Protein AF-A0A8T7LL72-F1 (afdb_monomer_lite)

Structure (mmCIF, N/CA/C/O backbone):
data_AF-A0A8T7LL72-F1
#
_entry.id   AF-A0A8T7LL72-F1
#
loop_
_atom_site.group_PDB
_atom_site.id
_atom_site.type_symbol
_atom_site.label_atom_id
_atom_site.label_alt_id
_atom_site.label_comp_id
_atom_site.label_asym_id
_atom_site.label_entity_id
_atom_s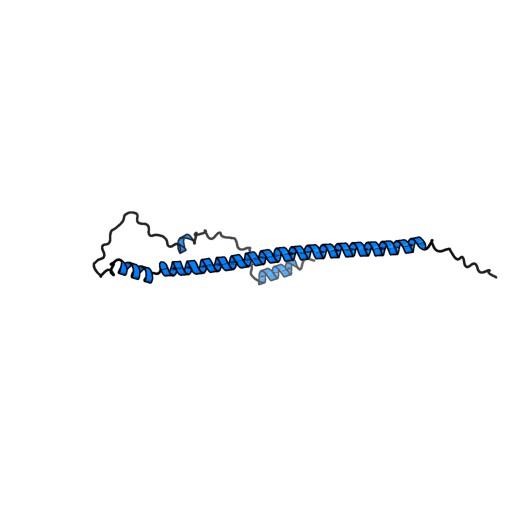ite.label_seq_id
_atom_site.pdbx_PDB_ins_code
_atom_site.Cartn_x
_atom_site.Cartn_y
_atom_site.Cartn_z
_atom_site.occupancy
_atom_site.B_iso_or_equiv
_atom_site.auth_seq_id
_atom_site.auth_comp_id
_atom_site.auth_asym_id
_atom_site.auth_atom_id
_atom_site.pdbx_PDB_model_num
ATOM 1 N N . MET A 1 1 ? 60.058 32.643 -75.207 1.00 43.72 1 MET A N 1
ATOM 2 C CA . MET A 1 1 ? 59.849 32.581 -73.748 1.00 43.72 1 MET A CA 1
ATOM 3 C C . MET A 1 1 ? 58.689 31.640 -73.465 1.00 43.72 1 MET A C 1
ATOM 5 O O . MET A 1 1 ? 57.643 31.810 -74.066 1.00 43.72 1 MET A O 1
ATOM 9 N N . GLN A 1 2 ? 58.960 30.644 -72.618 1.00 45.06 2 GLN A N 1
ATOM 10 C CA . GLN A 1 2 ? 58.044 29.851 -71.782 1.00 45.06 2 GLN A CA 1
ATOM 11 C C . GLN A 1 2 ? 56.837 29.175 -72.459 1.00 45.06 2 GLN A C 1
ATOM 13 O O . GLN A 1 2 ? 55.757 29.739 -72.595 1.00 45.06 2 GLN A O 1
ATOM 18 N N . ALA A 1 3 ? 57.039 27.901 -72.808 1.00 53.03 3 ALA A N 1
ATOM 19 C CA . ALA A 1 3 ? 55.976 26.959 -73.124 1.00 53.03 3 ALA A CA 1
ATOM 20 C C . ALA A 1 3 ? 55.165 26.625 -71.861 1.00 53.03 3 ALA A C 1
ATOM 22 O O . ALA A 1 3 ? 55.720 26.271 -70.820 1.00 53.03 3 ALA A O 1
ATOM 23 N N . SER A 1 4 ? 53.844 26.724 -71.976 1.00 56.78 4 SER A N 1
ATOM 24 C CA . SER A 1 4 ? 52.870 26.310 -70.973 1.00 56.78 4 SER A CA 1
ATOM 25 C C . SER A 1 4 ? 52.922 24.798 -70.755 1.00 56.78 4 SER A C 1
ATOM 27 O O . SER A 1 4 ? 52.659 24.031 -71.682 1.00 56.78 4 SER A O 1
ATOM 29 N N . GLN A 1 5 ? 53.179 24.356 -69.527 1.00 62.97 5 GLN A N 1
ATOM 30 C CA . GLN A 1 5 ? 52.947 22.969 -69.130 1.00 62.97 5 GLN A CA 1
ATOM 31 C C . GLN A 1 5 ? 51.959 22.940 -67.969 1.00 62.97 5 GLN A C 1
ATOM 33 O O . GLN A 1 5 ? 52.327 22.960 -66.798 1.00 62.97 5 GLN A O 1
ATOM 38 N N . ILE A 1 6 ? 50.672 22.914 -68.315 1.00 62.69 6 ILE A N 1
ATOM 39 C CA . ILE A 1 6 ? 49.601 22.607 -67.369 1.00 62.69 6 ILE A CA 1
ATOM 40 C C . ILE A 1 6 ? 49.592 21.088 -67.205 1.00 62.69 6 ILE A C 1
ATOM 42 O O . ILE A 1 6 ? 48.956 20.367 -67.977 1.00 62.69 6 ILE A O 1
ATOM 46 N N . ILE A 1 7 ? 50.335 20.591 -66.218 1.00 57.69 7 ILE A N 1
ATOM 47 C CA . ILE A 1 7 ? 50.302 19.181 -65.835 1.00 57.69 7 ILE A CA 1
ATOM 48 C C . ILE A 1 7 ? 48.957 18.932 -65.150 1.00 57.69 7 ILE A C 1
ATOM 50 O O . ILE A 1 7 ? 48.770 19.194 -63.963 1.00 57.69 7 ILE A O 1
ATOM 54 N N . HIS A 1 8 ? 47.998 18.434 -65.926 1.00 57.16 8 HIS A N 1
ATOM 55 C CA . HIS A 1 8 ? 46.773 17.845 -65.408 1.00 57.16 8 HIS A CA 1
ATOM 56 C C . HIS A 1 8 ? 47.131 16.520 -64.732 1.00 57.16 8 HIS A C 1
ATOM 58 O O . HIS A 1 8 ? 47.099 15.456 -65.349 1.00 57.16 8 HIS A O 1
ATOM 64 N N . ALA A 1 9 ? 47.511 16.592 -63.456 1.00 61.06 9 ALA A N 1
ATOM 65 C CA . ALA A 1 9 ? 47.671 15.420 -62.614 1.00 61.06 9 ALA A CA 1
ATOM 66 C C . ALA A 1 9 ? 46.305 14.729 -62.485 1.00 61.06 9 ALA A C 1
ATOM 68 O O . ALA A 1 9 ? 45.377 15.227 -61.845 1.00 61.06 9 ALA A O 1
ATOM 69 N N . TYR A 1 10 ? 46.188 13.604 -63.184 1.00 52.28 10 TYR A N 1
ATOM 70 C CA . TYR A 1 10 ? 45.012 12.755 -63.279 1.00 52.28 10 TYR A CA 1
ATOM 71 C C . TYR A 1 10 ? 44.496 12.415 -61.875 1.00 52.28 10 TYR A C 1
ATOM 73 O O . TYR A 1 10 ? 45.156 11.727 -61.093 1.00 52.28 10 TYR A O 1
ATOM 81 N N . LYS A 1 11 ? 43.320 12.962 -61.546 1.00 55.84 11 LYS A N 1
ATOM 82 C CA . LYS A 1 11 ? 42.618 12.736 -60.282 1.00 55.84 11 LYS A CA 1
ATOM 83 C C . LYS A 1 11 ? 42.477 11.234 -60.041 1.00 55.84 11 LYS A C 1
ATOM 85 O O . LYS A 1 11 ? 42.073 10.481 -60.924 1.00 55.84 11 LYS A O 1
ATOM 90 N N . GLN A 1 12 ? 42.802 10.833 -58.817 1.00 54.81 12 GLN A N 1
ATOM 91 C CA . GLN A 1 12 ? 42.566 9.506 -58.254 1.00 54.81 12 GLN A CA 1
ATOM 92 C C . GLN A 1 12 ? 41.230 8.928 -58.743 1.00 54.81 12 GLN A C 1
ATOM 94 O O . GLN A 1 12 ? 40.218 9.627 -58.724 1.00 54.81 12 GLN A O 1
ATOM 99 N N . ALA A 1 13 ? 41.243 7.664 -59.181 1.00 61.41 13 ALA A N 1
ATOM 100 C CA . ALA A 1 13 ? 40.113 6.998 -59.823 1.00 61.41 13 ALA A CA 1
ATOM 101 C C . ALA A 1 13 ? 38.791 7.243 -59.046 1.00 61.41 13 ALA A C 1
ATOM 103 O O . ALA A 1 13 ? 38.614 6.682 -57.956 1.00 61.41 13 ALA A O 1
ATOM 104 N N . PRO A 1 14 ? 37.865 8.067 -59.580 1.00 66.06 14 PRO A N 1
ATOM 105 C CA . PRO A 1 14 ? 36.738 8.636 -58.827 1.00 66.06 14 PRO A CA 1
ATOM 106 C C . PRO A 1 14 ? 35.754 7.585 -58.286 1.00 66.06 14 PRO A C 1
ATOM 108 O O . PRO A 1 14 ? 35.004 7.853 -57.346 1.00 66.06 14 PRO A O 1
ATOM 111 N N . TRP A 1 15 ? 35.810 6.359 -58.813 1.00 69.69 15 TRP A N 1
ATOM 112 C CA . TRP A 1 15 ? 34.946 5.243 -58.425 1.00 69.69 15 TRP A CA 1
ATOM 113 C C . TRP A 1 15 ? 35.093 4.812 -56.952 1.00 69.69 15 TRP A C 1
ATOM 115 O O . TRP A 1 15 ? 34.133 4.335 -56.347 1.00 69.69 15 TRP A O 1
ATOM 125 N N . ARG A 1 16 ? 36.272 4.996 -56.333 1.00 73.88 16 ARG A N 1
ATOM 126 C CA . ARG A 1 16 ? 36.499 4.627 -54.920 1.00 73.88 16 ARG A CA 1
ATOM 127 C C . ARG A 1 16 ? 35.781 5.566 -53.957 1.00 73.88 16 ARG A C 1
ATOM 129 O O . ARG A 1 16 ? 35.209 5.097 -52.978 1.00 73.88 16 ARG A O 1
ATOM 136 N N . VAL A 1 17 ? 35.803 6.863 -54.258 1.00 75.50 17 VAL A N 1
ATOM 137 C CA . VAL A 1 17 ? 35.193 7.915 -53.434 1.00 75.50 17 VAL A CA 1
ATOM 138 C C . VAL A 1 17 ? 33.668 7.829 -53.523 1.00 75.50 17 VAL A C 1
ATOM 140 O O . VAL A 1 17 ? 32.990 7.853 -52.500 1.00 75.50 17 VAL A O 1
ATOM 143 N N . GLN A 1 18 ? 33.123 7.608 -54.725 1.00 77.62 18 GLN A N 1
ATOM 144 C CA . GLN A 1 18 ? 31.686 7.366 -54.913 1.00 77.62 18 GLN A CA 1
ATOM 145 C C . GLN A 1 18 ? 31.197 6.157 -54.102 1.00 77.62 18 GLN A C 1
ATOM 147 O O . GLN A 1 18 ? 30.194 6.248 -53.398 1.00 77.62 18 GLN A O 1
ATOM 152 N N . ARG A 1 19 ? 31.941 5.042 -54.123 1.00 85.56 19 ARG A N 1
ATOM 153 C CA . ARG A 1 19 ? 31.590 3.850 -53.340 1.00 85.56 19 ARG A CA 1
ATOM 154 C C . ARG A 1 19 ? 31.679 4.077 -51.827 1.00 85.56 19 ARG A C 1
ATOM 156 O O . ARG A 1 19 ? 30.869 3.519 -51.096 1.00 85.56 19 ARG A O 1
ATOM 163 N N . GLN A 1 20 ? 32.628 4.886 -51.352 1.00 83.75 20 GLN A N 1
ATOM 164 C CA . GLN A 1 20 ? 32.738 5.235 -49.930 1.00 83.75 20 GLN A CA 1
ATOM 165 C C . GLN A 1 20 ? 31.545 6.056 -49.440 1.00 83.75 20 GLN A C 1
ATOM 167 O O . GLN A 1 20 ? 31.038 5.767 -48.363 1.00 83.75 20 GLN A O 1
ATOM 172 N N . TYR A 1 21 ? 31.058 7.020 -50.226 1.00 89.62 21 TYR A N 1
ATOM 173 C CA . TYR A 1 21 ? 29.862 7.784 -49.857 1.00 89.62 21 TYR A CA 1
ATOM 174 C C . TYR A 1 21 ? 28.605 6.919 -49.820 1.00 89.62 21 TYR A C 1
ATOM 176 O O . TYR A 1 21 ? 27.825 7.039 -48.881 1.00 89.62 21 TYR A O 1
ATOM 184 N N . VAL A 1 22 ? 28.439 6.014 -50.791 1.00 92.06 22 VAL A N 1
ATOM 185 C CA . VAL A 1 22 ? 27.331 5.047 -50.782 1.00 92.06 22 VAL A CA 1
ATOM 186 C C . VAL A 1 22 ? 27.424 4.127 -49.565 1.00 92.06 22 VAL A C 1
ATOM 188 O O . VAL A 1 22 ? 26.430 3.923 -48.884 1.00 92.06 22 VAL A O 1
ATOM 191 N N . ALA A 1 23 ? 28.609 3.601 -49.246 1.00 90.94 23 ALA A N 1
ATOM 192 C CA . ALA A 1 23 ? 28.796 2.759 -48.065 1.00 90.94 23 ALA A CA 1
ATOM 193 C C . ALA A 1 23 ? 28.554 3.528 -46.755 1.00 90.94 23 ALA A C 1
ATOM 195 O O . ALA A 1 23 ? 27.939 2.993 -45.837 1.00 90.94 23 ALA A O 1
ATOM 196 N N . ALA A 1 24 ? 29.001 4.783 -46.672 1.00 92.75 24 ALA A N 1
ATOM 197 C CA . ALA A 1 24 ? 28.809 5.633 -45.502 1.00 92.75 24 ALA A CA 1
ATOM 198 C C . ALA A 1 24 ? 27.335 6.004 -45.292 1.00 92.75 24 ALA A C 1
ATOM 200 O O . ALA A 1 24 ? 26.860 5.958 -44.160 1.00 92.75 24 ALA A O 1
ATOM 201 N N . SER A 1 25 ? 26.595 6.326 -46.359 1.00 93.88 25 SER A N 1
ATOM 202 C CA . SER A 1 25 ? 25.159 6.605 -46.252 1.00 93.88 25 SER A CA 1
ATOM 203 C C . SER A 1 25 ? 24.373 5.356 -45.853 1.00 93.88 25 SER A C 1
ATOM 205 O O . SER A 1 25 ? 23.502 5.439 -44.990 1.00 93.88 25 SER A O 1
ATOM 207 N N . LEU A 1 26 ? 24.728 4.187 -46.397 1.00 95.94 26 LEU A N 1
ATOM 208 C CA . LEU A 1 26 ? 24.148 2.904 -45.991 1.00 95.94 26 LEU A CA 1
ATOM 209 C C . LEU A 1 26 ? 24.429 2.600 -44.516 1.00 95.94 26 LEU A C 1
ATOM 211 O O . LEU A 1 26 ? 23.515 2.237 -43.783 1.00 95.94 26 LEU A O 1
ATOM 215 N N . LEU A 1 27 ? 25.667 2.803 -44.060 1.00 96.31 27 LEU A N 1
ATOM 216 C CA . LEU A 1 27 ? 26.040 2.621 -42.658 1.00 96.31 27 LEU A CA 1
ATOM 217 C C . LEU A 1 27 ? 25.256 3.573 -41.743 1.00 96.31 27 LEU A C 1
ATOM 219 O O . LEU A 1 27 ? 24.731 3.141 -40.720 1.00 96.31 27 LEU A O 1
ATOM 223 N N . ALA A 1 28 ? 25.123 4.844 -42.126 1.00 96.69 28 ALA A N 1
ATOM 224 C CA . ALA A 1 28 ? 24.335 5.818 -41.377 1.00 96.69 28 ALA A CA 1
ATOM 225 C C . ALA A 1 28 ? 22.857 5.405 -41.278 1.00 96.69 28 ALA A C 1
ATOM 227 O O . ALA A 1 28 ? 22.273 5.489 -40.199 1.00 96.69 28 ALA A O 1
ATOM 228 N N . LEU A 1 29 ? 22.268 4.901 -42.368 1.00 97.88 29 LEU A N 1
ATOM 229 C CA . LEU A 1 29 ? 20.900 4.374 -42.367 1.00 97.88 29 LEU A CA 1
ATOM 230 C C . LEU A 1 29 ? 20.751 3.160 -41.447 1.00 97.88 29 LEU A C 1
ATOM 232 O O . LEU A 1 29 ? 19.774 3.084 -40.708 1.00 97.88 29 LEU A O 1
ATOM 236 N N . VAL A 1 30 ? 21.718 2.238 -41.448 1.00 97.75 30 VAL A N 1
ATOM 237 C CA . VAL A 1 30 ? 21.711 1.075 -40.547 1.00 97.75 30 VAL A CA 1
ATOM 238 C C . VAL A 1 30 ? 21.780 1.516 -39.087 1.00 97.75 30 VAL A C 1
ATOM 240 O O . VAL A 1 30 ? 20.988 1.047 -38.274 1.00 97.75 30 VAL A O 1
ATOM 243 N N . VAL A 1 31 ? 22.676 2.446 -38.748 1.00 97.44 31 VAL A N 1
ATOM 244 C CA . VAL A 1 31 ? 22.775 2.990 -37.385 1.00 97.44 31 VAL A CA 1
ATOM 245 C C . VAL A 1 31 ? 21.463 3.659 -36.974 1.00 97.44 31 VAL A C 1
ATOM 247 O O . VAL A 1 31 ? 20.959 3.399 -35.884 1.00 97.44 31 VAL A O 1
ATOM 250 N N . LEU A 1 32 ? 20.868 4.467 -37.854 1.00 97.75 32 LEU A N 1
ATOM 251 C CA . LEU A 1 32 ? 19.600 5.140 -37.582 1.00 97.75 32 LEU A CA 1
ATOM 252 C C . LEU A 1 32 ? 18.446 4.141 -37.399 1.00 97.75 32 LEU A C 1
ATOM 254 O O . LEU A 1 32 ? 17.633 4.305 -36.492 1.00 97.75 32 LEU A O 1
ATOM 258 N N . ALA A 1 33 ? 18.411 3.071 -38.197 1.00 97.38 33 ALA A N 1
ATOM 259 C CA . ALA A 1 33 ? 17.439 1.991 -38.056 1.00 97.38 33 ALA A CA 1
ATOM 260 C C . ALA A 1 33 ? 17.599 1.230 -36.729 1.00 97.38 33 ALA A C 1
ATOM 262 O O . ALA A 1 33 ? 16.600 0.935 -36.075 1.00 97.38 33 ALA A O 1
ATOM 263 N N . LEU A 1 34 ? 18.834 0.958 -36.291 1.00 97.19 34 LEU A N 1
ATOM 264 C CA . LEU A 1 34 ? 19.101 0.322 -34.997 1.00 97.19 34 LEU A CA 1
ATOM 265 C C . LEU A 1 34 ? 18.653 1.201 -33.824 1.00 97.19 34 LEU A C 1
ATOM 267 O O . LEU A 1 34 ? 18.023 0.700 -32.895 1.00 97.19 34 LEU A O 1
ATOM 271 N N . VAL A 1 35 ? 18.928 2.508 -33.880 1.00 96.62 35 VAL A N 1
ATOM 272 C CA . VAL A 1 35 ? 18.465 3.465 -32.861 1.00 96.62 35 VAL A CA 1
ATOM 273 C C . VAL A 1 35 ? 16.937 3.516 -32.821 1.00 96.62 35 VAL A C 1
ATOM 275 O O . VAL A 1 35 ? 16.357 3.460 -31.739 1.00 96.62 35 VAL A O 1
ATOM 278 N N . ALA A 1 36 ? 16.277 3.564 -33.981 1.00 95.88 36 ALA A N 1
ATOM 279 C CA . ALA A 1 36 ? 14.819 3.548 -34.063 1.00 95.88 36 ALA A CA 1
ATOM 280 C C . ALA A 1 36 ? 14.220 2.248 -33.494 1.00 95.88 36 ALA A C 1
ATOM 282 O O . ALA A 1 36 ? 13.252 2.301 -32.736 1.00 95.88 36 ALA A O 1
ATOM 283 N N . ALA A 1 37 ? 14.816 1.093 -33.805 1.00 93.75 37 ALA A N 1
ATOM 284 C CA . ALA A 1 37 ? 14.386 -0.199 -33.276 1.00 93.75 37 ALA A CA 1
ATOM 285 C C . ALA A 1 37 ? 14.542 -0.277 -31.748 1.00 93.75 37 ALA A C 1
ATOM 287 O O . ALA A 1 37 ? 13.611 -0.693 -31.059 1.00 93.75 37 ALA A O 1
ATOM 288 N N . LEU A 1 38 ? 15.679 0.181 -31.211 1.00 92.50 38 LEU A N 1
ATOM 289 C CA . LEU A 1 38 ? 15.913 0.246 -29.767 1.00 92.50 38 LEU A CA 1
ATOM 290 C C . LEU A 1 38 ? 14.908 1.173 -29.071 1.00 92.50 38 LEU A C 1
ATOM 292 O O . LEU A 1 38 ? 14.349 0.816 -28.037 1.00 92.50 38 LEU A O 1
ATOM 296 N N . TYR A 1 39 ? 14.653 2.350 -29.644 1.00 92.25 39 TYR A N 1
ATOM 297 C CA . TYR A 1 39 ? 13.692 3.310 -29.099 1.00 92.25 39 TYR A CA 1
ATOM 298 C C . TYR A 1 39 ? 12.275 2.721 -29.011 1.00 92.25 39 TYR A C 1
ATOM 300 O O . TYR A 1 39 ? 11.570 2.915 -28.015 1.00 92.25 39 TYR A O 1
ATOM 308 N N . LEU A 1 40 ? 11.871 1.966 -30.036 1.00 87.19 40 LEU A N 1
ATOM 309 C CA . LEU A 1 40 ? 10.569 1.310 -30.084 1.00 87.19 40 LEU A CA 1
ATOM 310 C C . LEU A 1 40 ? 10.461 0.163 -29.063 1.00 87.19 40 LEU A C 1
ATOM 312 O O . LEU A 1 40 ? 9.447 0.068 -28.370 1.00 87.19 40 LEU A O 1
ATOM 316 N N . ASP A 1 41 ? 11.510 -0.656 -28.911 1.00 87.50 41 ASP A N 1
ATOM 317 C CA . ASP A 1 41 ? 11.559 -1.733 -27.907 1.00 87.50 41 ASP A CA 1
ATOM 318 C C . ASP A 1 41 ? 11.450 -1.170 -26.481 1.00 87.50 41 ASP A C 1
ATOM 320 O O . ASP A 1 41 ? 10.574 -1.590 -25.722 1.00 87.50 41 ASP A O 1
ATOM 324 N N . VAL A 1 42 ? 12.242 -0.144 -26.146 1.00 85.62 42 VAL A N 1
ATOM 325 C CA . VAL A 1 42 ? 12.204 0.503 -24.822 1.00 85.62 42 VAL A CA 1
ATOM 326 C C . VAL A 1 42 ? 10.818 1.076 -24.524 1.00 85.62 42 VAL A C 1
ATOM 328 O O . VAL A 1 42 ? 10.282 0.848 -23.441 1.00 85.62 42 VAL A O 1
ATOM 331 N N . THR A 1 43 ? 10.206 1.766 -25.490 1.00 85.25 43 THR A N 1
ATOM 332 C CA . THR A 1 43 ? 8.877 2.380 -25.324 1.00 85.25 43 THR A CA 1
ATOM 333 C C . THR A 1 43 ? 7.772 1.332 -25.156 1.00 85.25 43 THR A C 1
ATOM 335 O O . THR A 1 43 ? 6.837 1.522 -24.379 1.00 85.25 43 THR A O 1
ATOM 338 N N . SER A 1 44 ? 7.873 0.193 -25.846 1.00 75.31 44 SER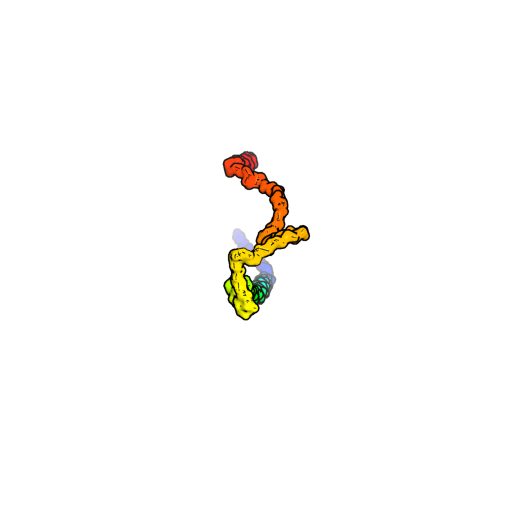 A N 1
ATOM 339 C CA . SER A 1 44 ? 6.901 -0.898 -25.706 1.00 75.31 44 SER A CA 1
ATOM 340 C C . SER A 1 44 ? 6.969 -1.563 -24.324 1.00 75.31 44 SER A C 1
ATOM 342 O O . SER A 1 44 ? 5.935 -1.804 -23.697 1.00 75.31 44 SER A O 1
ATOM 344 N N . ARG A 1 45 ? 8.183 -1.796 -23.803 1.00 74.81 45 ARG A N 1
ATOM 345 C CA . ARG A 1 45 ? 8.401 -2.412 -22.485 1.00 74.81 45 ARG A CA 1
ATOM 346 C C . ARG A 1 45 ? 7.926 -1.512 -21.350 1.00 74.81 45 ARG A C 1
ATOM 348 O O . ARG A 1 45 ? 7.310 -2.004 -20.408 1.00 74.81 45 ARG A O 1
ATOM 355 N N . THR A 1 46 ? 8.165 -0.204 -21.445 1.00 77.25 46 THR A N 1
ATOM 356 C CA . THR A 1 46 ? 7.687 0.757 -20.439 1.00 77.25 46 THR A CA 1
ATOM 357 C C . THR A 1 46 ? 6.165 0.883 -20.446 1.00 77.25 46 THR A C 1
ATOM 359 O O . THR A 1 46 ? 5.567 0.972 -19.375 1.00 77.25 46 THR A O 1
ATOM 362 N N . ALA A 1 47 ? 5.518 0.815 -21.614 1.00 80.31 47 ALA A N 1
ATOM 363 C CA . ALA A 1 47 ? 4.059 0.818 -21.713 1.00 80.31 47 ALA A CA 1
ATOM 364 C C . ALA A 1 47 ? 3.418 -0.433 -21.080 1.00 80.31 47 ALA A C 1
ATOM 366 O O . ALA A 1 47 ? 2.410 -0.318 -20.378 1.00 80.31 47 ALA A O 1
ATOM 367 N N . LEU A 1 48 ? 4.010 -1.618 -21.278 1.00 82.44 48 LEU A N 1
ATOM 368 C CA . LEU A 1 48 ? 3.534 -2.864 -20.662 1.00 82.44 48 LEU A CA 1
ATOM 369 C C . LEU A 1 48 ? 3.683 -2.840 -19.135 1.00 82.44 48 LEU A C 1
ATOM 371 O O . LEU A 1 48 ? 2.705 -3.083 -18.429 1.00 82.44 48 LEU A O 1
ATOM 375 N N . ALA A 1 49 ? 4.863 -2.468 -18.630 1.00 83.12 49 ALA A N 1
ATOM 376 C CA . ALA A 1 49 ? 5.101 -2.343 -17.192 1.00 83.12 49 ALA A CA 1
ATOM 377 C C . ALA A 1 49 ? 4.195 -1.277 -16.546 1.00 83.12 49 ALA A C 1
ATOM 379 O O . ALA A 1 49 ? 3.667 -1.477 -15.454 1.00 83.12 49 ALA A O 1
ATOM 380 N N . GLY A 1 50 ? 3.955 -0.156 -17.235 1.00 88.50 50 GLY A N 1
ATOM 381 C CA . GLY A 1 50 ? 3.042 0.889 -16.769 1.00 88.50 50 GLY A CA 1
ATOM 382 C C . GLY A 1 50 ? 1.598 0.404 -16.617 1.00 88.50 50 GLY A C 1
ATOM 383 O O . GLY A 1 50 ? 0.934 0.758 -15.642 1.00 88.50 50 GLY A O 1
ATOM 384 N N . ARG A 1 51 ? 1.117 -0.447 -17.534 1.00 91.62 51 ARG A N 1
ATOM 385 C CA . ARG A 1 51 ? -0.221 -1.050 -17.442 1.00 91.62 51 ARG A CA 1
ATOM 386 C C . ARG A 1 51 ? -0.345 -1.973 -16.232 1.00 91.62 51 ARG A C 1
ATOM 388 O O . ARG A 1 51 ? -1.332 -1.874 -15.512 1.00 91.62 51 ARG A O 1
ATOM 395 N N . GLU A 1 52 ? 0.639 -2.838 -16.009 1.00 93.50 52 GLU A N 1
ATOM 396 C CA . GLU A 1 52 ? 0.646 -3.757 -14.866 1.00 93.50 52 GLU A CA 1
ATOM 397 C C . GLU A 1 52 ? 0.654 -2.991 -13.537 1.00 93.50 52 GLU A C 1
ATOM 399 O O . GLU A 1 52 ? -0.139 -3.276 -12.642 1.00 93.50 52 GLU A O 1
ATOM 404 N N . ILE A 1 53 ? 1.461 -1.930 -13.440 1.00 94.62 53 ILE A N 1
ATOM 405 C CA . ILE A 1 53 ? 1.453 -1.031 -12.279 1.00 94.62 53 ILE A CA 1
ATOM 406 C C . ILE A 1 53 ? 0.068 -0.405 -12.078 1.00 94.62 53 ILE A C 1
ATOM 408 O O . ILE A 1 53 ? -0.403 -0.316 -10.944 1.00 94.62 53 ILE A O 1
ATOM 412 N N . GLN A 1 54 ? -0.589 0.043 -13.150 1.00 94.75 54 GLN A N 1
ATOM 413 C CA . GLN A 1 54 ? -1.918 0.645 -13.053 1.00 94.75 54 GLN A CA 1
ATOM 414 C C . GLN A 1 54 ? -2.976 -0.366 -12.594 1.00 94.75 54 GLN A C 1
ATOM 416 O O . GLN A 1 54 ? -3.846 -0.023 -11.794 1.00 94.75 54 GLN A O 1
ATOM 421 N N . GLU A 1 55 ? -2.885 -1.609 -13.060 1.00 97.06 55 GLU A N 1
ATOM 422 C CA . GLU A 1 55 ? -3.761 -2.700 -12.638 1.00 97.06 55 GLU A CA 1
ATOM 423 C C . GLU A 1 55 ? -3.568 -3.030 -11.153 1.00 97.06 55 GLU A C 1
ATOM 425 O O . GLU A 1 55 ? -4.540 -3.028 -10.395 1.00 97.06 55 GLU A O 1
ATOM 430 N N . LEU A 1 56 ? -2.320 -3.205 -10.708 1.00 97.44 56 LEU A N 1
ATOM 431 C CA . LEU A 1 56 ? -1.986 -3.444 -9.301 1.00 97.44 56 LEU A CA 1
ATOM 432 C C . LEU A 1 56 ? -2.445 -2.292 -8.400 1.00 97.44 56 LEU A C 1
ATOM 434 O O . LEU A 1 56 ? -3.008 -2.525 -7.333 1.00 97.44 56 LEU A O 1
ATOM 438 N N . ARG A 1 57 ? -2.273 -1.036 -8.833 1.00 97.44 57 ARG A N 1
ATOM 439 C CA . ARG A 1 57 ? -2.799 0.137 -8.112 1.00 97.44 57 ARG A CA 1
ATOM 440 C C . ARG A 1 57 ? -4.318 0.096 -7.992 1.00 97.44 57 ARG A C 1
ATOM 442 O O . ARG A 1 57 ? -4.843 0.403 -6.926 1.00 97.44 57 ARG A O 1
ATOM 449 N N . GLY A 1 58 ? -5.015 -0.303 -9.055 1.00 97.75 58 GLY A N 1
ATOM 450 C CA . GLY A 1 58 ? -6.461 -0.511 -9.024 1.00 97.75 58 GLY A CA 1
ATOM 451 C C . GLY A 1 58 ? -6.864 -1.559 -7.987 1.00 97.75 58 GLY A C 1
ATOM 452 O O . GLY A 1 58 ? -7.753 -1.305 -7.176 1.00 97.75 58 GLY A O 1
ATOM 453 N N . GLN A 1 59 ? -6.164 -2.697 -7.955 1.00 97.81 59 GLN A N 1
ATOM 454 C CA . GLN A 1 59 ? -6.403 -3.752 -6.967 1.00 97.81 59 GLN A CA 1
ATOM 455 C C . GLN A 1 59 ? -6.170 -3.257 -5.533 1.00 97.81 59 GLN A C 1
ATOM 457 O O . GLN A 1 59 ? -7.017 -3.481 -4.673 1.00 97.81 59 GLN A O 1
ATOM 462 N N . ILE A 1 60 ? -5.083 -2.518 -5.279 1.00 98.12 60 ILE A N 1
ATOM 463 C CA . ILE A 1 60 ? -4.796 -1.931 -3.958 1.00 98.12 60 ILE A CA 1
ATOM 464 C C . ILE A 1 60 ? -5.952 -1.044 -3.490 1.00 98.12 60 ILE A C 1
ATOM 466 O O . ILE A 1 60 ? -6.408 -1.191 -2.360 1.00 98.12 60 ILE A O 1
ATOM 470 N N . VAL A 1 61 ? -6.456 -0.155 -4.350 1.00 98.25 61 VAL A N 1
ATOM 471 C CA . VAL A 1 61 ? -7.561 0.752 -3.996 1.00 98.25 61 VAL A CA 1
ATOM 472 C C . VAL A 1 61 ? -8.838 -0.024 -3.668 1.00 98.25 61 VAL A C 1
ATOM 474 O O . VAL A 1 61 ? -9.527 0.304 -2.703 1.00 98.25 61 VAL A O 1
ATOM 477 N N . VAL A 1 62 ? -9.150 -1.070 -4.439 1.00 98.31 62 VAL A N 1
ATOM 478 C CA . VAL A 1 62 ? -10.314 -1.931 -4.175 1.00 98.31 62 VAL A CA 1
ATOM 479 C C . VAL A 1 62 ? -10.177 -2.641 -2.827 1.00 98.31 62 VAL A C 1
ATOM 481 O O . VAL A 1 62 ? -11.120 -2.628 -2.038 1.00 98.31 62 VAL A O 1
ATOM 484 N N . LEU A 1 63 ? -9.005 -3.209 -2.532 1.00 98.06 63 LEU A N 1
ATOM 485 C CA . LEU A 1 63 ? -8.744 -3.887 -1.259 1.00 98.06 63 LEU A CA 1
ATOM 486 C C . LEU A 1 63 ? -8.806 -2.920 -0.072 1.00 98.06 63 LEU A C 1
ATOM 488 O O . LEU A 1 63 ? -9.423 -3.235 0.941 1.00 98.06 63 LEU A O 1
ATOM 492 N N . GLN A 1 64 ? -8.214 -1.732 -0.199 1.00 97.81 64 GLN A N 1
ATOM 493 C CA . GLN A 1 64 ? -8.261 -0.705 0.845 1.00 97.81 64 GLN A CA 1
ATOM 494 C C . GLN A 1 64 ? -9.693 -0.280 1.157 1.00 97.81 64 GLN A C 1
ATOM 496 O O . GLN A 1 64 ? -10.055 -0.168 2.325 1.00 97.81 64 GLN A O 1
ATOM 501 N N . ARG A 1 65 ? -10.521 -0.093 0.124 1.00 97.94 65 ARG A N 1
ATOM 502 C CA . ARG A 1 65 ? -11.940 0.209 0.308 1.00 97.94 65 ARG A CA 1
ATOM 503 C C . ARG A 1 65 ? -12.665 -0.925 1.030 1.00 97.94 65 ARG A C 1
ATOM 505 O O . ARG A 1 65 ? -13.384 -0.658 1.980 1.00 97.94 65 ARG A O 1
ATOM 512 N N . SER A 1 66 ? -12.421 -2.174 0.630 1.00 98.00 66 SER A N 1
ATOM 513 C CA . SER A 1 66 ? -13.018 -3.337 1.294 1.00 98.00 66 SER A CA 1
ATOM 514 C C . SER A 1 66 ? -12.629 -3.431 2.770 1.00 98.00 66 SER A C 1
ATOM 516 O O . SER A 1 66 ? -13.476 -3.765 3.589 1.00 98.00 66 SER A O 1
ATOM 518 N N . ASN A 1 67 ? -11.372 -3.144 3.120 1.00 98.00 67 ASN A N 1
ATOM 519 C CA . ASN A 1 67 ? -10.945 -3.119 4.520 1.00 98.00 67 ASN A CA 1
ATOM 520 C C . ASN A 1 67 ? -11.653 -2.012 5.301 1.00 98.00 67 ASN A C 1
ATOM 522 O O . ASN A 1 67 ? -12.155 -2.281 6.384 1.00 98.00 67 ASN A O 1
ATOM 526 N N . ALA A 1 68 ? -11.746 -0.802 4.746 1.00 96.69 68 ALA A N 1
ATOM 527 C CA . ALA A 1 68 ? -12.432 0.308 5.405 1.00 96.69 68 ALA A CA 1
ATOM 528 C C . ALA A 1 68 ? -13.930 0.021 5.627 1.00 96.69 68 ALA A C 1
ATOM 530 O O . ALA A 1 68 ? -14.479 0.345 6.683 1.00 96.69 68 ALA A O 1
ATOM 531 N N . ASP A 1 69 ? -14.581 -0.624 4.656 1.00 98.00 69 ASP A N 1
ATOM 532 C CA . ASP A 1 69 ? -15.979 -1.045 4.773 1.00 98.00 69 ASP A CA 1
ATOM 533 C C . ASP A 1 69 ? -16.140 -2.094 5.898 1.00 98.00 69 ASP A C 1
ATOM 535 O O . ASP A 1 69 ? -17.022 -1.959 6.746 1.00 98.00 69 ASP A O 1
ATOM 539 N N . LEU A 1 70 ? -15.242 -3.087 5.970 1.00 97.62 70 LEU A N 1
ATOM 540 C CA . LEU A 1 70 ? -15.236 -4.111 7.027 1.00 97.62 70 LEU A CA 1
ATOM 541 C C . LEU A 1 70 ? -14.916 -3.542 8.416 1.00 97.62 70 LEU A C 1
ATOM 543 O O . LEU A 1 70 ? -15.522 -3.952 9.404 1.00 97.62 70 LEU A O 1
ATOM 547 N N . GLU A 1 71 ? -13.976 -2.602 8.514 1.00 95.81 71 GLU A N 1
ATOM 548 C CA . GLU A 1 71 ? -13.656 -1.907 9.764 1.00 95.81 71 GLU A CA 1
ATOM 549 C C . GLU A 1 71 ? -14.861 -1.112 10.274 1.00 95.81 71 GLU A C 1
ATOM 551 O O . GLU A 1 71 ? -15.144 -1.125 11.472 1.00 95.81 71 GLU A O 1
ATOM 556 N N . THR A 1 72 ? -15.607 -0.478 9.365 1.00 96.00 72 THR A N 1
ATOM 557 C CA . THR A 1 72 ? -16.845 0.236 9.699 1.00 96.00 72 THR A CA 1
ATOM 558 C C . THR A 1 72 ? -17.911 -0.730 10.213 1.00 96.00 72 THR A C 1
ATOM 560 O O . THR A 1 72 ? -18.491 -0.494 11.271 1.00 96.00 72 THR A O 1
ATOM 563 N N . GLU A 1 73 ? -18.124 -1.858 9.531 1.00 95.62 73 GLU A N 1
ATOM 564 C CA . GLU A 1 73 ? -19.070 -2.887 9.979 1.00 95.62 73 GLU A CA 1
ATOM 565 C C . GLU A 1 73 ? -18.690 -3.451 11.358 1.00 95.62 73 GLU A C 1
ATOM 567 O O . GLU A 1 73 ? -19.540 -3.611 12.239 1.00 95.62 73 GLU A O 1
ATOM 572 N N . LEU A 1 74 ? -17.400 -3.713 11.581 1.00 95.94 74 LEU A N 1
ATOM 573 C CA . LEU A 1 74 ? -16.901 -4.185 12.867 1.00 95.94 74 LEU A CA 1
ATOM 574 C C . LEU A 1 74 ? -17.124 -3.144 13.965 1.00 95.94 74 LEU A C 1
ATOM 576 O O . LEU A 1 74 ? -17.570 -3.502 15.058 1.00 95.94 74 LEU A O 1
ATOM 580 N N . ALA A 1 75 ? -16.852 -1.869 13.692 1.00 93.69 75 ALA A N 1
ATOM 581 C CA . ALA A 1 75 ? -17.086 -0.784 14.638 1.00 93.69 75 ALA A CA 1
ATOM 582 C C . ALA A 1 75 ? -18.575 -0.651 14.987 1.00 93.69 75 ALA A C 1
ATOM 584 O O . ALA A 1 75 ? -18.917 -0.508 16.161 1.00 93.69 75 ALA A O 1
ATOM 585 N N . ASP A 1 76 ? -19.467 -0.787 14.007 1.00 94.00 76 ASP A N 1
ATOM 586 C CA . ASP A 1 76 ? -20.911 -0.750 14.232 1.00 94.00 76 ASP A CA 1
ATOM 587 C C . ASP A 1 76 ? -21.364 -1.920 15.118 1.00 94.00 76 ASP A C 1
ATOM 589 O O . ASP A 1 76 ? -22.061 -1.718 16.119 1.00 94.00 76 ASP A O 1
ATOM 593 N N . LEU A 1 77 ? -20.915 -3.142 14.816 1.00 92.12 77 LEU A N 1
ATOM 594 C CA . LEU A 1 77 ? -21.265 -4.349 15.573 1.00 92.12 77 LEU A CA 1
ATOM 595 C C . LEU A 1 77 ? -20.689 -4.370 16.993 1.00 92.12 77 LEU A C 1
ATOM 597 O O . LEU A 1 77 ? -21.323 -4.918 17.901 1.00 92.12 77 LEU A O 1
ATOM 601 N N . THR A 1 78 ? -19.497 -3.805 17.182 1.00 91.00 78 THR A N 1
ATOM 602 C CA . THR A 1 78 ? -18.818 -3.703 18.484 1.00 91.00 78 THR A CA 1
ATOM 603 C C . THR A 1 78 ? -19.119 -2.392 19.206 1.00 91.00 78 THR A C 1
ATOM 605 O O . THR A 1 78 ? -18.629 -2.171 20.313 1.00 91.00 78 THR A O 1
ATOM 608 N N . SER A 1 79 ? -19.964 -1.531 18.632 1.00 92.81 79 SER A N 1
ATOM 609 C CA . SER A 1 79 ? -20.380 -0.293 19.278 1.00 92.81 79 SER A CA 1
ATOM 610 C C . SER A 1 79 ? -21.124 -0.586 20.582 1.00 92.81 79 SER A C 1
ATOM 612 O O . SER A 1 79 ? -21.928 -1.519 20.693 1.00 92.81 79 SER A O 1
ATOM 614 N N . SER A 1 80 ? -20.889 0.250 21.594 1.00 92.31 80 SER A N 1
ATOM 615 C CA . SER A 1 80 ? -21.555 0.134 22.895 1.00 92.31 80 SER A CA 1
ATOM 616 C C . SER A 1 80 ? -23.080 0.169 22.771 1.00 92.31 80 SER A C 1
ATOM 618 O O . SER A 1 80 ? -23.760 -0.550 23.497 1.00 92.31 80 SER A O 1
ATOM 620 N N . ALA A 1 81 ? -23.614 0.935 21.815 1.00 92.94 81 ALA A N 1
ATOM 621 C CA . ALA A 1 81 ? -25.042 1.016 21.532 1.00 92.94 81 ALA A CA 1
ATOM 622 C C . ALA A 1 81 ? -25.615 -0.324 21.038 1.00 92.94 81 ALA A C 1
ATOM 624 O O . ALA A 1 81 ? -26.596 -0.815 21.603 1.00 92.94 81 ALA A O 1
ATOM 625 N N . VAL A 1 82 ? -24.987 -0.953 20.035 1.00 93.69 82 VAL A N 1
ATOM 626 C CA . VAL A 1 82 ? -25.425 -2.260 19.511 1.00 93.69 82 VAL A CA 1
ATOM 627 C C . VAL A 1 82 ? -25.246 -3.354 20.562 1.00 93.69 82 VAL A C 1
ATOM 629 O O . VAL A 1 82 ? -26.143 -4.180 20.756 1.00 93.69 82 VAL A O 1
ATOM 632 N N . MET A 1 83 ? -24.135 -3.337 21.304 1.00 94.00 83 MET A N 1
ATOM 633 C CA . MET A 1 83 ? -23.912 -4.268 22.414 1.00 94.00 83 MET A CA 1
ATOM 634 C C . MET A 1 83 ? -24.959 -4.108 23.521 1.00 94.00 83 MET A C 1
ATOM 636 O O . MET A 1 83 ? -25.500 -5.106 23.998 1.00 94.00 83 MET A O 1
ATOM 640 N N . GLN A 1 84 ? -25.304 -2.875 23.899 1.00 93.31 84 GLN A N 1
ATOM 641 C CA . GLN A 1 84 ? -26.341 -2.597 24.891 1.00 93.31 84 GLN A CA 1
ATOM 642 C C . GLN A 1 84 ? -27.710 -3.078 24.408 1.00 93.31 84 GLN A C 1
ATOM 644 O O . GLN A 1 84 ? -28.429 -3.732 25.161 1.00 93.31 84 GLN A O 1
ATOM 649 N N . GLN A 1 85 ? -28.068 -2.806 23.152 1.00 94.56 85 GLN A N 1
ATOM 650 C CA . GLN A 1 85 ? -29.322 -3.281 22.573 1.00 94.56 85 GLN A CA 1
ATOM 651 C C . GLN A 1 85 ? -29.400 -4.813 22.588 1.00 94.56 85 GLN A C 1
ATOM 653 O O . GLN A 1 85 ? -30.420 -5.370 22.997 1.00 94.56 85 GLN A O 1
ATOM 658 N N . ARG A 1 86 ? -28.316 -5.501 22.209 1.00 94.31 86 ARG A N 1
ATOM 659 C CA . ARG A 1 86 ? -28.228 -6.966 22.280 1.00 94.31 86 ARG A CA 1
ATOM 660 C C . ARG A 1 86 ? -28.356 -7.469 23.719 1.00 94.31 86 ARG A C 1
ATOM 662 O O . ARG A 1 86 ? -29.071 -8.437 23.958 1.00 94.31 86 ARG A O 1
ATOM 669 N N . ALA A 1 87 ? -27.723 -6.803 24.684 1.00 94.94 87 ALA A N 1
ATOM 670 C CA . ALA A 1 87 ? -27.840 -7.157 26.095 1.00 94.94 87 ALA A CA 1
ATOM 671 C C . ALA A 1 87 ? -29.294 -7.034 26.589 1.00 94.94 87 ALA A C 1
ATOM 673 O O . ALA A 1 87 ? -29.810 -7.951 27.224 1.00 94.94 87 ALA A O 1
ATOM 674 N N . LEU A 1 88 ? -29.992 -5.954 26.228 1.00 95.12 88 LEU A N 1
ATOM 675 C CA . LEU A 1 88 ? -31.410 -5.776 26.557 1.00 95.12 88 LEU A CA 1
ATOM 676 C C . LEU A 1 88 ? -32.288 -6.878 25.940 1.00 95.12 88 LEU A C 1
ATOM 678 O O . LEU A 1 88 ? -33.176 -7.400 26.611 1.00 95.12 88 LEU A O 1
ATOM 682 N N . GLN A 1 89 ? -32.023 -7.277 24.691 1.00 95.69 89 GLN A N 1
ATOM 683 C CA . GLN A 1 89 ? -32.741 -8.375 24.022 1.00 95.69 89 GLN A CA 1
ATOM 684 C C . GLN A 1 89 ? -32.511 -9.737 24.687 1.00 95.69 89 GLN A C 1
ATOM 686 O O . GLN A 1 89 ? -33.407 -10.577 24.692 1.00 95.69 89 GLN A O 1
ATOM 691 N N . LEU A 1 90 ? -31.334 -9.947 25.277 1.00 96.31 90 LEU A N 1
ATOM 692 C CA . LEU A 1 90 ? -31.006 -11.143 26.058 1.00 96.31 90 LEU A CA 1
ATOM 693 C C . LEU A 1 90 ? -31.598 -11.116 27.480 1.00 96.31 90 LEU A C 1
ATOM 695 O O . LEU A 1 90 ? -31.399 -12.056 28.245 1.00 96.31 90 LEU A O 1
ATOM 699 N N . GLY A 1 91 ? -32.330 -10.058 27.847 1.00 95.38 91 GLY A N 1
ATOM 700 C CA . GLY A 1 91 ? -32.950 -9.908 29.163 1.00 95.38 91 GLY A CA 1
ATOM 701 C C . GLY A 1 91 ? -32.026 -9.319 30.229 1.00 95.38 91 GLY A C 1
ATOM 702 O O . GLY A 1 91 ? -32.417 -9.238 31.396 1.00 95.38 91 GLY A O 1
ATOM 703 N N . TYR A 1 92 ? -30.821 -8.871 29.859 1.00 93.69 92 TYR A N 1
ATOM 704 C CA . TYR A 1 92 ? -30.009 -8.062 30.760 1.00 93.69 92 TYR A CA 1
ATOM 705 C C . TYR A 1 92 ? -30.672 -6.702 30.978 1.00 93.69 92 TYR A C 1
ATOM 707 O O . TYR A 1 92 ? -31.381 -6.172 30.123 1.00 93.69 92 TYR A O 1
ATOM 715 N N . ARG A 1 93 ? -30.414 -6.110 32.141 1.00 91.88 93 ARG A N 1
ATOM 716 C CA . ARG A 1 93 ? -30.902 -4.781 32.507 1.00 91.88 93 ARG A CA 1
ATOM 717 C C . ARG A 1 93 ? -29.748 -3.925 33.016 1.00 91.88 93 ARG A C 1
ATOM 719 O O . ARG A 1 93 ? -28.807 -4.479 33.586 1.00 91.88 93 ARG A O 1
ATOM 726 N N . PRO A 1 94 ? -29.832 -2.593 32.879 1.00 88.12 94 PRO A N 1
ATOM 727 C CA . PRO A 1 94 ? -28.903 -1.697 33.545 1.00 88.12 94 PRO A CA 1
ATOM 728 C C . PRO A 1 94 ? -28.847 -1.984 35.049 1.00 88.12 94 PRO A C 1
ATOM 730 O O . PRO A 1 94 ? -29.875 -2.242 35.693 1.00 88.12 94 PRO A O 1
ATOM 733 N N . LEU A 1 95 ? -27.633 -1.959 35.588 1.00 89.56 95 LEU A N 1
ATOM 734 C CA . LEU A 1 95 ? -27.378 -2.184 37.002 1.00 89.56 95 LEU A CA 1
ATOM 735 C C . LEU A 1 95 ? -27.906 -0.997 37.820 1.00 89.56 95 LEU A C 1
ATOM 737 O O . LEU A 1 95 ? -27.749 0.156 37.411 1.00 89.56 95 LEU A O 1
ATOM 741 N N . LYS A 1 96 ? -28.532 -1.257 38.970 1.00 89.94 96 LYS A N 1
ATOM 742 C CA . LYS A 1 96 ? -28.983 -0.188 39.872 1.00 89.94 96 LYS A CA 1
ATOM 743 C C . LYS A 1 96 ? -27.893 0.164 40.893 1.00 89.94 96 LYS A C 1
ATOM 745 O O . LYS A 1 96 ? -27.092 -0.701 41.255 1.00 89.94 96 LYS A O 1
ATOM 750 N N . PRO A 1 97 ? -27.872 1.407 41.410 1.00 82.94 97 PRO A N 1
ATOM 751 C CA . PRO A 1 97 ? -27.003 1.763 42.528 1.00 82.94 97 PRO A CA 1
ATOM 752 C C . PRO A 1 97 ? -27.264 0.834 43.725 1.00 82.94 97 PRO A C 1
ATOM 754 O O . PRO A 1 97 ? -28.406 0.707 44.162 1.00 82.94 97 PRO A O 1
ATOM 757 N N . GLY A 1 98 ? -26.218 0.173 44.231 1.00 85.56 98 GLY A N 1
ATOM 758 C CA . GLY A 1 98 ? -26.300 -0.772 45.357 1.00 85.56 98 GLY A CA 1
ATOM 759 C C . GLY A 1 98 ? -26.279 -2.261 44.986 1.00 85.56 98 GLY A C 1
ATOM 760 O O . GLY A 1 98 ? -26.199 -3.090 45.881 1.00 85.56 98 GLY A O 1
ATOM 761 N N . GLU A 1 99 ? -26.295 -2.611 43.696 1.00 88.19 99 GLU A N 1
ATOM 762 C CA . GLU A 1 99 ? -26.164 -4.002 43.211 1.00 88.19 99 GLU A CA 1
ATOM 763 C C . GLU A 1 99 ? -24.704 -4.383 42.861 1.00 88.19 99 GLU A C 1
ATOM 765 O O . GLU A 1 99 ? -24.462 -5.429 42.263 1.00 88.19 99 GLU A O 1
ATOM 770 N N . LEU A 1 100 ? -23.727 -3.525 43.186 1.00 86.06 100 LEU A N 1
ATOM 771 C CA . LEU A 1 100 ? -22.301 -3.731 42.901 1.00 86.06 100 LEU A CA 1
ATOM 772 C C . LEU A 1 100 ? -21.622 -4.487 44.045 1.00 86.06 100 LEU A C 1
ATOM 774 O O . LEU A 1 100 ? -21.504 -3.960 45.151 1.00 86.06 100 LEU A O 1
ATOM 778 N N . GLU A 1 101 ? -21.109 -5.678 43.755 1.00 87.25 101 GLU A N 1
ATOM 779 C CA . GLU A 1 101 ? -20.228 -6.426 44.649 1.00 87.25 101 GLU A CA 1
ATOM 780 C C . GLU A 1 101 ? -18.801 -6.411 44.086 1.00 87.25 101 GLU A C 1
ATOM 782 O O . GLU A 1 101 ? -18.559 -6.834 42.955 1.00 87.25 101 GLU A O 1
ATOM 787 N N . TYR A 1 102 ? -17.853 -5.884 44.863 1.00 84.38 102 TYR A N 1
ATOM 788 C CA . TYR A 1 102 ? -16.446 -5.816 44.473 1.00 84.38 102 TYR A CA 1
ATOM 789 C C . TYR A 1 102 ? -15.689 -7.002 45.062 1.00 84.38 102 TYR A C 1
ATOM 791 O O . TYR A 1 102 ? -15.616 -7.153 46.281 1.00 84.38 102 TYR A O 1
ATOM 799 N N . ILE A 1 103 ? -15.088 -7.817 44.195 1.00 85.94 103 ILE A N 1
ATOM 800 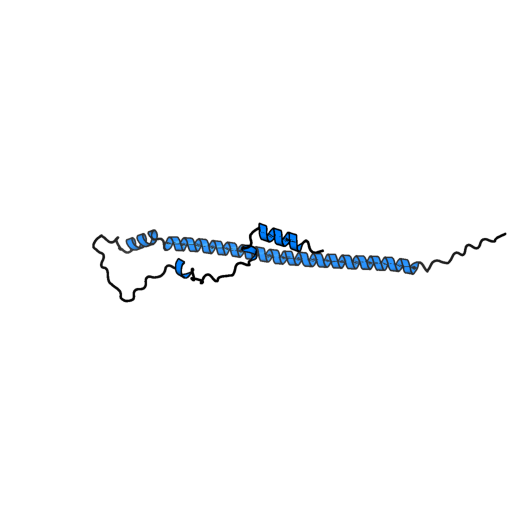C CA . ILE A 1 103 ? -14.260 -8.957 44.595 1.00 85.94 103 ILE A CA 1
ATOM 801 C C . ILE A 1 103 ? -12.802 -8.628 44.281 1.00 85.94 103 ILE A C 1
ATOM 803 O O . ILE A 1 103 ? -12.465 -8.251 43.159 1.00 85.94 103 ILE A O 1
ATOM 807 N N . PHE A 1 104 ? -11.925 -8.781 45.272 1.00 85.44 104 PHE A N 1
ATOM 808 C CA . PHE A 1 104 ? -10.487 -8.672 45.058 1.00 85.44 104 PHE A CA 1
ATOM 809 C C . PHE A 1 104 ? -9.971 -9.963 44.420 1.00 85.44 104 PHE A C 1
ATOM 811 O O . PHE A 1 104 ? -10.082 -11.034 45.016 1.00 85.44 104 PHE A O 1
ATOM 818 N N . VAL A 1 105 ? -9.399 -9.863 43.220 1.00 87.56 105 VAL A N 1
ATOM 819 C CA . VAL A 1 105 ? -8.775 -10.992 42.520 1.00 87.56 105 VAL A CA 1
ATOM 820 C C . VAL A 1 105 ? -7.254 -10.870 42.669 1.00 87.56 105 VAL A C 1
ATOM 822 O O . VAL A 1 105 ? -6.656 -9.978 42.058 1.00 87.56 105 VAL A O 1
ATOM 825 N N . PRO A 1 106 ? -6.601 -11.726 43.482 1.00 86.88 106 PRO A N 1
ATOM 826 C CA . PRO A 1 106 ? -5.151 -11.700 43.635 1.00 86.88 106 PRO A CA 1
ATOM 827 C C . PRO A 1 106 ? -4.452 -11.918 42.288 1.00 86.88 106 PRO A C 1
ATOM 829 O O . PRO A 1 106 ? -4.762 -12.869 41.575 1.00 86.88 106 PRO A O 1
ATOM 832 N N . GLY A 1 107 ? -3.503 -11.043 41.944 1.00 87.12 107 GLY A N 1
ATOM 833 C CA . GLY A 1 107 ? -2.750 -11.132 40.689 1.00 87.12 107 GLY A CA 1
ATOM 834 C C . GLY A 1 107 ? -3.464 -10.569 39.455 1.00 87.12 107 GLY A C 1
ATOM 835 O O . GLY A 1 107 ? -2.978 -10.778 38.347 1.00 87.12 107 GLY A O 1
ATOM 836 N N . TYR A 1 108 ? -4.587 -9.856 39.612 1.00 83.75 108 TYR A N 1
ATOM 837 C CA . TYR A 1 108 ? -5.207 -9.145 38.493 1.00 83.75 108 TYR A CA 1
ATOM 838 C C . TYR A 1 108 ? -4.274 -8.054 37.952 1.00 83.75 108 TYR A C 1
ATOM 840 O O . TYR A 1 108 ? -3.903 -7.124 38.670 1.00 83.75 108 TYR A O 1
ATOM 848 N N . VAL A 1 109 ? -3.932 -8.163 36.670 1.00 81.44 109 VAL A N 1
ATOM 849 C CA . VAL A 1 109 ? -3.220 -7.140 35.901 1.00 81.44 109 VAL A CA 1
ATOM 850 C C . VAL A 1 109 ? -4.229 -6.564 34.917 1.00 81.44 109 VAL A C 1
ATOM 852 O O . VAL A 1 109 ? -4.816 -7.310 34.132 1.00 81.44 109 VAL A O 1
ATOM 855 N N . ALA A 1 110 ? -4.488 -5.258 34.997 1.00 78.38 110 ALA A N 1
ATOM 856 C CA . ALA A 1 110 ? -5.399 -4.608 34.063 1.00 78.38 110 ALA A CA 1
ATOM 857 C C . ALA A 1 110 ? -4.857 -4.771 32.630 1.00 78.38 110 ALA A C 1
ATOM 859 O O . ALA A 1 110 ? -3.663 -4.536 32.432 1.00 78.38 110 ALA A O 1
ATOM 860 N N . PRO A 1 111 ? -5.692 -5.165 31.648 1.00 73.31 111 PRO A N 1
ATOM 861 C CA . PRO A 1 111 ? -5.270 -5.206 30.256 1.00 73.31 111 PRO A CA 1
ATOM 862 C C . PRO A 1 111 ? -4.768 -3.826 29.844 1.00 73.31 111 PRO A C 1
ATOM 864 O O . PRO A 1 111 ? -5.487 -2.832 29.983 1.00 73.31 111 PRO A O 1
ATOM 867 N N . GLU A 1 112 ? -3.530 -3.763 29.374 1.00 73.56 112 GLU A N 1
ATOM 868 C CA . GLU A 1 112 ? -2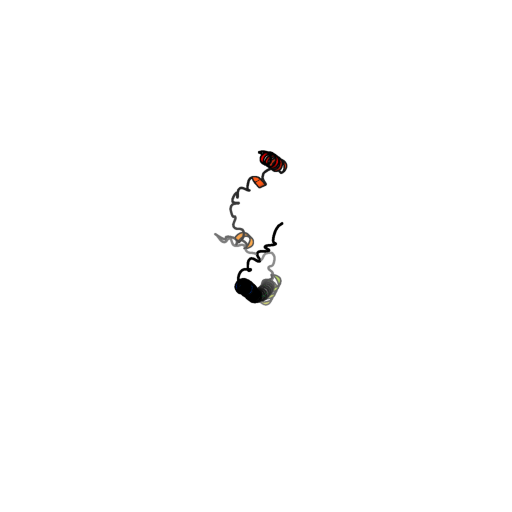.972 -2.536 28.832 1.00 73.56 112 GLU A CA 1
ATOM 869 C C . GLU A 1 112 ? -3.659 -2.272 27.482 1.00 73.56 112 GLU A C 1
ATOM 871 O O . GLU A 1 112 ? -3.736 -3.184 26.655 1.00 73.56 112 GLU A O 1
ATOM 876 N N . PRO A 1 113 ? -4.257 -1.090 27.258 1.00 67.94 113 PRO A N 1
ATOM 877 C CA . PRO A 1 113 ? -4.940 -0.810 26.001 1.00 67.94 113 PRO A CA 1
ATOM 878 C C . PRO A 1 113 ? -3.950 -0.894 24.827 1.00 67.94 113 PRO A C 1
ATOM 880 O O . PRO A 1 113 ? -2.826 -0.417 24.946 1.00 67.94 113 PRO A O 1
ATOM 883 N N . ASP A 1 114 ? -4.374 -1.441 23.680 1.00 65.00 114 ASP A N 1
ATOM 884 C CA . ASP A 1 114 ? -3.519 -1.679 22.493 1.00 65.00 114 ASP A CA 1
ATOM 885 C C . ASP A 1 114 ? -2.711 -0.449 22.038 1.00 65.00 114 ASP A C 1
ATOM 887 O O . ASP A 1 114 ? -1.591 -0.575 21.542 1.00 65.00 114 ASP A O 1
ATOM 891 N N . ILE A 1 115 ? -3.242 0.758 22.260 1.00 61.53 115 ILE A N 1
ATOM 892 C CA . ILE A 1 115 ? -2.541 2.030 22.010 1.00 61.53 115 ILE A CA 1
ATOM 893 C C . ILE A 1 115 ? -1.214 2.167 22.778 1.00 61.53 115 ILE A C 1
ATOM 895 O O . ILE A 1 115 ? -0.326 2.876 22.313 1.00 61.53 115 ILE A O 1
ATOM 899 N N . LEU A 1 116 ? -1.067 1.497 23.923 1.00 57.25 116 LEU A N 1
ATOM 900 C CA . LEU A 1 116 ? 0.155 1.472 24.729 1.00 57.25 116 LEU A CA 1
ATOM 901 C C . LEU A 1 116 ? 1.078 0.301 24.355 1.00 57.25 116 LEU A C 1
ATOM 903 O O . LEU A 1 116 ? 2.283 0.417 24.524 1.00 57.25 116 LEU A O 1
ATOM 907 N N . LEU A 1 117 ? 0.553 -0.782 23.769 1.00 57.12 117 LEU A N 1
ATOM 908 C CA . LEU A 1 117 ? 1.359 -1.912 23.277 1.00 57.12 117 LEU A CA 1
ATOM 909 C C . LEU A 1 117 ? 2.107 -1.579 21.973 1.00 57.12 117 LEU A C 1
ATOM 911 O O . LEU A 1 117 ? 3.199 -2.094 21.731 1.00 57.12 117 LEU A O 1
ATOM 915 N N . ALA A 1 118 ? 1.535 -0.713 21.127 1.00 59.00 118 ALA A N 1
ATOM 916 C CA . ALA A 1 118 ? 2.170 -0.241 19.890 1.00 59.00 118 ALA A CA 1
ATOM 917 C C . ALA A 1 118 ? 3.283 0.792 20.142 1.00 59.00 118 ALA A C 1
ATOM 919 O O . ALA A 1 118 ? 4.223 0.910 19.349 1.00 59.00 118 ALA A O 1
ATOM 920 N N . ALA A 1 119 ? 3.193 1.527 21.251 1.00 56.81 119 ALA A N 1
ATOM 921 C CA . ALA A 1 119 ? 4.272 2.357 21.751 1.00 56.81 119 ALA A CA 1
ATOM 922 C C . ALA A 1 119 ? 5.273 1.457 22.479 1.00 56.81 119 ALA A C 1
ATOM 924 O O . ALA A 1 119 ? 5.328 1.414 23.702 1.00 56.81 119 ALA A O 1
ATOM 925 N N . VAL A 1 120 ? 6.092 0.723 21.722 1.00 56.88 120 VAL A N 1
ATOM 926 C CA . VAL A 1 120 ? 7.360 0.259 22.285 1.00 56.88 120 VAL A CA 1
ATOM 927 C C . VAL A 1 120 ? 8.039 1.527 22.785 1.00 56.88 120 VAL A C 1
ATOM 929 O O . VAL A 1 120 ? 8.307 2.419 21.974 1.00 56.88 120 VAL A O 1
ATOM 932 N N . ASP A 1 121 ? 8.275 1.626 24.094 1.00 58.50 121 ASP A N 1
ATOM 933 C CA . ASP A 1 121 ? 9.232 2.562 24.675 1.00 58.50 121 ASP A CA 1
ATOM 934 C C . ASP A 1 121 ? 10.596 2.208 24.078 1.00 58.50 121 ASP A C 1
ATOM 936 O O . ASP A 1 121 ? 11.448 1.568 24.695 1.00 58.50 121 ASP A O 1
ATOM 940 N N . ALA A 1 122 ? 10.795 2.556 22.807 1.00 57.34 122 ALA A N 1
ATOM 941 C CA . ALA A 1 122 ? 12.104 2.625 22.230 1.00 57.34 122 ALA A CA 1
ATOM 942 C C . ALA A 1 122 ? 12.820 3.601 23.160 1.00 57.34 122 ALA A C 1
ATOM 944 O O . ALA A 1 122 ? 12.371 4.752 23.261 1.00 57.34 122 ALA A O 1
ATOM 945 N N . PRO A 1 123 ? 13.882 3.180 23.880 1.00 58.56 123 PRO A N 1
ATOM 946 C CA . PRO A 1 123 ? 14.734 4.167 24.510 1.00 58.56 123 PRO A CA 1
ATOM 947 C C . PRO A 1 123 ? 15.040 5.148 23.393 1.00 58.56 123 PRO A C 1
ATOM 949 O O . PRO A 1 123 ? 15.406 4.695 22.304 1.00 58.56 123 PRO A O 1
ATOM 952 N N . LEU A 1 124 ? 14.771 6.439 23.617 1.00 54.97 124 LEU A N 1
ATOM 953 C CA . LEU A 1 124 ? 15.170 7.493 22.698 1.00 54.97 124 LEU A CA 1
ATOM 954 C C . LEU A 1 124 ? 16.643 7.226 22.441 1.00 54.97 124 LEU A C 1
ATOM 956 O O . LEU A 1 124 ? 17.482 7.537 23.287 1.00 54.97 124 LEU A O 1
ATOM 960 N N . GLN A 1 125 ? 16.955 6.536 21.342 1.00 60.53 125 GLN A N 1
ATOM 961 C CA . GLN A 1 125 ? 18.330 6.334 20.969 1.00 60.53 125 GLN A CA 1
ATOM 962 C C . GLN A 1 125 ? 18.800 7.768 20.812 1.00 60.53 125 GLN A C 1
ATOM 964 O O . GLN A 1 125 ? 18.140 8.526 20.086 1.00 60.53 125 GLN A O 1
ATOM 969 N N . PRO A 1 126 ? 19.847 8.196 21.531 1.00 57.91 126 PRO A N 1
ATOM 970 C CA . PRO A 1 126 ? 20.491 9.438 21.193 1.00 57.91 126 PRO A CA 1
ATOM 971 C C . PRO A 1 126 ? 21.080 9.170 19.815 1.00 57.91 126 PRO A C 1
ATOM 973 O O . PRO A 1 126 ? 22.208 8.717 19.697 1.00 57.91 126 PRO A O 1
ATOM 976 N N . ASN A 1 127 ? 20.270 9.323 18.770 1.00 61.16 127 ASN A N 1
ATOM 977 C CA . ASN A 1 127 ? 20.747 9.470 17.425 1.00 61.16 127 ASN A CA 1
ATOM 978 C C . ASN A 1 127 ? 21.429 10.828 17.506 1.00 61.16 127 ASN A C 1
ATOM 980 O O . ASN A 1 127 ? 20.708 11.822 17.649 1.00 61.16 127 ASN A O 1
ATOM 984 N N . PRO A 1 128 ? 22.771 10.889 17.598 1.00 67.06 128 PRO A N 1
ATOM 985 C CA . PRO A 1 128 ? 23.430 12.172 17.701 1.00 67.06 128 PRO A CA 1
ATOM 986 C C . PRO A 1 128 ? 23.016 12.914 16.439 1.00 67.06 128 PRO A C 1
ATOM 988 O O . PRO A 1 128 ? 23.329 12.476 15.328 1.00 67.06 128 PRO A O 1
ATOM 991 N N . LEU A 1 129 ? 22.201 13.963 16.593 1.00 69.06 129 LEU A N 1
ATOM 992 C CA . LEU A 1 129 ? 21.902 14.829 15.469 1.00 69.06 129 LEU A CA 1
ATOM 993 C C . LEU A 1 129 ? 23.267 15.238 14.908 1.00 69.06 129 LEU A C 1
ATOM 995 O O . LEU A 1 129 ? 24.119 15.646 15.700 1.00 69.06 129 LEU A O 1
ATOM 999 N N . PRO A 1 130 ? 23.514 15.083 13.596 1.00 72.88 130 PRO A N 1
ATOM 1000 C CA . PRO A 1 130 ? 24.768 15.530 13.015 1.00 72.88 130 PRO A CA 1
ATOM 1001 C C . PRO A 1 130 ? 25.032 16.973 13.438 1.00 72.88 130 PRO A C 1
ATOM 1003 O O . PRO A 1 130 ? 24.110 17.786 13.380 1.00 72.88 130 PRO A O 1
ATOM 1006 N N . ASP A 1 131 ? 26.264 17.294 13.836 1.00 70.44 131 ASP A N 1
ATOM 1007 C CA . ASP A 1 131 ? 26.606 18.608 14.405 1.00 70.44 131 ASP A CA 1
ATOM 1008 C C . ASP A 1 131 ? 26.235 19.782 13.478 1.00 70.44 131 ASP A C 1
ATOM 1010 O O . ASP A 1 131 ? 25.980 20.894 13.922 1.00 70.44 131 ASP A O 1
ATOM 1014 N N . VAL A 1 132 ? 26.087 19.526 12.176 1.00 68.94 132 VAL A N 1
ATOM 1015 C CA . VAL A 1 132 ? 25.562 20.484 11.188 1.00 68.94 132 VAL A CA 1
ATOM 1016 C C . VAL A 1 132 ? 24.172 21.025 11.562 1.00 68.94 132 VAL A C 1
ATOM 1018 O O . VAL A 1 132 ? 23.851 22.164 11.239 1.00 68.94 132 VAL A O 1
ATOM 1021 N N . TYR A 1 133 ? 23.339 20.234 12.243 1.00 68.81 133 TYR A N 1
ATOM 1022 C CA . TYR A 1 133 ? 22.000 20.637 12.685 1.00 68.81 133 TYR A CA 1
ATOM 1023 C C . TYR A 1 133 ? 21.990 21.340 14.051 1.00 68.81 133 TYR A C 1
ATOM 1025 O O . TYR A 1 133 ? 20.969 21.924 14.411 1.00 68.81 133 TYR A O 1
ATOM 1033 N N . SER A 1 134 ? 23.091 21.289 14.809 1.00 75.44 134 SER A N 1
ATOM 1034 C CA . SER A 1 134 ? 23.272 22.036 16.063 1.00 75.44 134 SER A CA 1
ATOM 1035 C C . SER A 1 134 ? 24.109 23.310 15.884 1.00 75.44 134 SER A C 1
ATOM 1037 O O . SER A 1 134 ? 24.093 24.174 16.761 1.00 75.44 134 SER A O 1
ATOM 1039 N N . GLN A 1 135 ? 24.793 23.466 14.745 1.00 79.19 135 GLN A N 1
ATOM 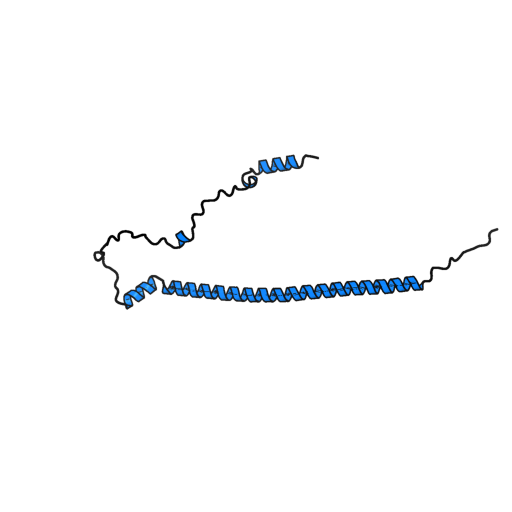1040 C CA . GLN A 1 135 ? 25.528 24.679 14.389 1.00 79.19 135 GLN A CA 1
ATOM 1041 C C . GLN A 1 135 ? 24.597 25.872 14.142 1.00 79.19 135 GLN A C 1
ATOM 1043 O O . GLN A 1 135 ? 23.540 25.767 13.514 1.00 79.19 135 GLN A O 1
ATOM 1048 N N . SER A 1 136 ? 25.024 27.050 14.605 1.00 81.56 136 SER A N 1
ATOM 1049 C CA . SER A 1 136 ? 24.324 28.296 14.301 1.00 81.56 136 SER A CA 1
ATOM 1050 C C . SER A 1 136 ? 24.505 28.672 12.822 1.00 81.56 136 SER A C 1
ATOM 1052 O O . SER A 1 136 ? 25.575 28.485 12.243 1.00 81.56 136 SER A O 1
ATOM 1054 N N . LEU A 1 137 ? 23.471 29.252 12.196 1.00 82.50 137 LEU A N 1
ATOM 1055 C CA . LEU A 1 137 ? 23.522 29.659 10.779 1.00 82.50 137 LEU A CA 1
ATOM 1056 C C . LEU A 1 137 ? 24.678 30.627 10.470 1.00 82.50 137 LEU A C 1
ATOM 1058 O O . LEU A 1 137 ? 25.204 30.626 9.359 1.00 82.50 137 LEU A O 1
ATOM 1062 N N . LEU A 1 138 ? 25.066 31.456 11.443 1.00 85.06 138 LEU A N 1
ATOM 1063 C CA . LEU A 1 138 ? 26.170 32.409 11.310 1.00 85.06 138 LEU A CA 1
ATOM 1064 C C . LEU A 1 138 ? 27.535 31.714 11.312 1.00 85.06 138 LEU A C 1
ATOM 1066 O O . LEU A 1 138 ? 28.435 32.128 10.588 1.00 85.06 138 LEU A O 1
ATOM 1070 N N . GLU A 1 139 ? 27.672 30.648 12.093 1.00 82.31 139 GLU A N 1
ATOM 1071 C CA . GLU A 1 139 ? 28.903 29.870 12.221 1.00 82.31 139 GLU A CA 1
ATOM 1072 C C . GLU A 1 139 ? 29.148 29.003 10.985 1.00 82.31 139 GLU A C 1
ATOM 1074 O O . GLU A 1 139 ? 30.234 29.050 10.409 1.00 82.31 139 GLU A O 1
ATOM 1079 N N . TRP A 1 140 ? 28.097 28.349 10.477 1.00 85.19 140 TRP A N 1
ATOM 1080 C CA . TRP A 1 140 ? 28.133 27.682 9.172 1.00 85.19 140 TRP A CA 1
ATOM 1081 C C . TRP A 1 140 ? 28.546 28.643 8.041 1.00 85.19 140 TRP A C 1
ATOM 1083 O O . TRP A 1 140 ? 29.334 28.290 7.158 1.00 85.19 140 TRP A O 1
ATOM 1093 N N . LEU A 1 141 ? 28.023 29.877 8.058 1.00 86.75 141 LEU A N 1
ATOM 1094 C CA . LEU A 1 141 ? 28.320 30.882 7.036 1.00 86.75 141 LEU A CA 1
ATOM 1095 C C . LEU A 1 141 ? 29.787 31.335 7.087 1.00 86.75 141 LEU A C 1
ATOM 1097 O O . LEU A 1 141 ? 30.427 31.434 6.038 1.00 86.75 141 LEU A O 1
ATOM 1101 N N . ASP A 1 142 ? 30.322 31.587 8.283 1.00 87.81 142 ASP A N 1
ATOM 1102 C CA . ASP A 1 142 ? 31.727 31.964 8.485 1.00 87.81 142 ASP A CA 1
ATOM 1103 C C . ASP A 1 142 ? 32.680 30.841 8.042 1.00 87.81 142 ASP A C 1
ATOM 1105 O O . ASP A 1 142 ? 33.658 31.087 7.333 1.00 87.81 142 ASP A O 1
ATOM 1109 N N . GLU A 1 143 ? 32.353 29.585 8.357 1.00 85.25 143 GLU A N 1
ATOM 1110 C CA . GLU A 1 143 ? 33.125 28.422 7.914 1.00 85.25 143 GLU A CA 1
ATOM 1111 C C . GLU A 1 143 ? 33.113 28.272 6.384 1.00 85.25 143 GLU A C 1
ATOM 1113 O O . GLU A 1 143 ? 34.146 27.984 5.766 1.00 85.25 143 GLU A O 1
ATOM 1118 N N . ARG A 1 144 ? 31.978 28.548 5.727 1.00 84.94 144 ARG A N 1
ATOM 1119 C CA . ARG A 1 144 ? 31.878 28.518 4.260 1.00 84.94 144 ARG A CA 1
ATOM 1120 C C . ARG A 1 144 ? 32.665 29.647 3.590 1.00 84.94 144 ARG A C 1
ATOM 1122 O O . ARG A 1 144 ? 33.266 29.429 2.537 1.00 84.94 144 ARG A O 1
ATOM 1129 N N . LEU A 1 145 ? 32.681 30.834 4.191 1.00 86.56 145 LEU A N 1
ATOM 1130 C CA . LEU A 1 145 ? 33.456 31.982 3.710 1.00 86.56 145 LEU A CA 1
ATOM 1131 C C . LEU A 1 145 ? 34.964 31.752 3.877 1.00 86.56 145 LEU A C 1
ATOM 1133 O O . LEU A 1 145 ? 35.729 32.031 2.954 1.00 86.56 145 LEU A O 1
ATOM 1137 N N . LYS A 1 146 ? 35.390 31.180 5.010 1.00 81.88 146 LYS A N 1
ATOM 1138 C CA . LYS A 1 146 ? 36.796 30.837 5.279 1.00 81.88 146 LYS A CA 1
ATOM 1139 C C . LYS A 1 146 ? 37.297 29.684 4.409 1.00 81.88 146 LYS A C 1
ATOM 1141 O O . LYS A 1 146 ? 38.391 29.773 3.857 1.00 81.88 146 LYS A O 1
ATOM 1146 N N . SER A 1 147 ? 36.496 28.634 4.219 1.00 70.62 147 SER A N 1
ATOM 1147 C CA . SER A 1 147 ? 36.850 27.500 3.347 1.00 70.62 147 SER A CA 1
ATOM 1148 C C . SER A 1 147 ? 36.840 27.851 1.854 1.00 70.62 147 SER A C 1
ATOM 1150 O O . SER A 1 147 ? 37.596 27.263 1.085 1.00 70.62 147 SER A O 1
ATOM 1152 N N . GLY A 1 148 ? 36.059 28.853 1.435 1.00 61.09 148 GLY A N 1
ATOM 1153 C CA . GLY A 1 148 ? 36.131 29.438 0.090 1.00 61.09 148 GLY A CA 1
ATOM 1154 C C . GLY A 1 148 ? 37.318 30.389 -0.133 1.00 61.09 148 GLY A C 1
ATOM 1155 O O . GLY A 1 148 ? 37.541 30.817 -1.265 1.00 61.09 148 GLY A O 1
ATOM 1156 N N . GLY A 1 149 ? 38.065 30.719 0.928 1.00 58.84 149 GLY A N 1
ATOM 1157 C CA . GLY A 1 149 ? 39.159 31.694 0.937 1.00 58.84 149 GLY A CA 1
ATOM 1158 C C . GLY A 1 149 ? 40.571 31.107 0.874 1.00 58.84 149 GLY A C 1
ATOM 1159 O O . GLY A 1 149 ? 41.530 31.862 1.004 1.00 58.84 149 GLY A O 1
ATOM 1160 N N . VAL A 1 150 ? 40.726 29.794 0.670 1.00 53.69 150 VAL A N 1
ATOM 1161 C CA . VAL A 1 150 ? 42.033 29.177 0.392 1.00 53.69 150 VAL A CA 1
ATOM 1162 C C . VAL A 1 150 ? 42.151 28.931 -1.112 1.00 53.69 150 VAL A C 1
ATOM 1164 O O . VAL A 1 150 ? 41.760 27.887 -1.636 1.00 53.69 150 VAL A O 1
ATOM 1167 N N . ARG A 1 151 ? 42.673 29.943 -1.803 1.00 44.81 151 ARG A N 1
ATOM 1168 C CA . ARG A 1 151 ? 43.369 29.825 -3.084 1.00 44.81 151 ARG A CA 1
ATOM 1169 C C . ARG A 1 151 ? 44.776 30.366 -2.912 1.00 44.81 151 ARG A C 1
ATOM 1171 O O . ARG A 1 151 ? 44.895 31.435 -2.278 1.00 44.81 151 ARG A O 1
#

pLDDT: mean 81.85, std 15.07, range [43.72, 98.31]

Secondary structure (DSSP, 8-state):
-------------THHHHHHHHHHHHHHHHHHHHHHHHHHHHHHHHHHHHHHHHHHHHHHHHHHHHHHHHHHHHHHHHSHHHHHHHHHHTT--PPPTT-------TT--PPPPHHHHS------------GGGTS-HHHHHHHHHHHTT--

Radius of gyration: 42.72 Å; chains: 1; bounding box: 93×44×119 Å

Foldseek 3Di:
DDDDDPPPPDPDDCVVVVVVVVVVVVVVVVVVVVVVVVV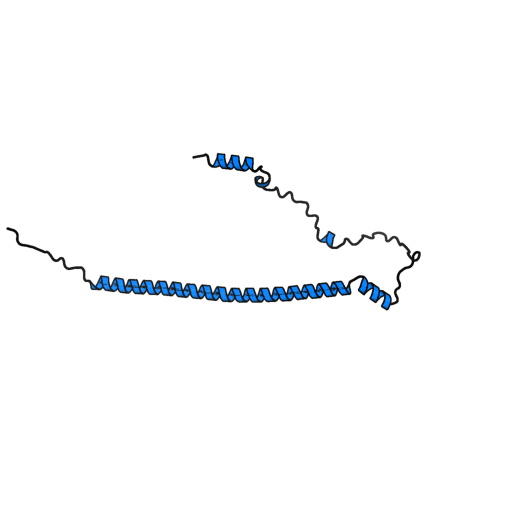VVVVVVVVVVVVVVVVVVVVVVVVVVVVVVVVVVVCVCPPPVNVVVVCVVVVHDDDDPPNDDDDDDPPDDPDDPVVVVVPPVPPPPPPPDPVVVVDDPVRVVVVVVVVVPDD

Sequence (151 aa):
MQASQIIHAYKQAPWRVQRQYVAASLLALVVLALVAALYLDVTSRTALAGREIQELRGQIVVLQRSNADLETELADLTSSAVMQQRALQLGYRPLKPGELEYIFVPGYVAPEPDILLAAVDAPLQPNPLPDVYSQSLLEWLDERLKSGGVR